Protein AF-A0A0R1MDQ4-F1 (afdb_monomer_lite)

Foldseek 3Di:
DLVVVVCCLQVVLLVVCVVVVPPPVVCNVLCNLQSNLVSQLVVQCVVVVNPPVSSLVSLVCVLVVQVVSLVVSVVVCVVVVHDCVVCVVVSVVSNVSSVVSSVVVNPDDDPPDPPPDD

Sequence (118 aa):
MLNGCTTLIWLIPAVGIIKTHKIDDRFFIRQWLFPLQYWLQVLFEKMSGNRRIVVRILQILSPLVTFYLLIPSALFLKLFNESFTKHYAALFFLMYYLLFAAVAYWFQPRSGKVYRTK

Radius of gyration: 16.03 Å; chains: 1; bounding box: 54×26×40 Å

Structure (mmCIF, N/CA/C/O backbone):
data_AF-A0A0R1MDQ4-F1
#
_entry.id   AF-A0A0R1MDQ4-F1
#
loop_
_atom_site.group_PDB
_atom_site.id
_atom_site.type_symbol
_atom_site.label_atom_id
_atom_site.label_alt_id
_atom_site.label_comp_id
_atom_site.label_asym_id
_atom_site.label_entity_id
_atom_site.label_seq_id
_atom_site.pdbx_PDB_ins_code
_atom_site.Cartn_x
_atom_site.Cartn_y
_atom_site.Cartn_z
_atom_site.occupancy
_atom_site.B_iso_or_equiv
_atom_site.auth_seq_id
_atom_site.auth_comp_id
_atom_site.auth_asym_id
_atom_site.auth_atom_id
_atom_site.pdbx_PDB_model_num
ATOM 1 N N . MET A 1 1 ? 9.335 -8.950 -15.803 1.00 53.88 1 MET A N 1
ATOM 2 C CA . MET A 1 1 ? 9.551 -9.164 -14.351 1.00 53.88 1 MET A CA 1
ATOM 3 C C . MET A 1 1 ? 8.847 -8.142 -13.453 1.00 53.88 1 MET A C 1
ATOM 5 O O . MET A 1 1 ? 8.470 -8.514 -12.350 1.00 53.88 1 MET A O 1
ATOM 9 N N . LEU A 1 2 ? 8.563 -6.910 -13.904 1.00 54.59 2 LEU A N 1
ATOM 10 C CA . LEU A 1 2 ? 7.833 -5.917 -13.094 1.00 54.59 2 LEU A CA 1
ATOM 11 C C . LEU A 1 2 ? 6.410 -6.351 -12.671 1.00 54.59 2 LEU A C 1
ATOM 13 O O . LEU A 1 2 ? 5.999 -6.047 -11.554 1.00 54.59 2 LEU A O 1
ATOM 17 N N . ASN A 1 3 ? 5.716 -7.148 -13.499 1.00 59.84 3 ASN A N 1
ATOM 18 C CA . ASN A 1 3 ? 4.443 -7.787 -13.128 1.00 59.84 3 ASN A CA 1
ATOM 19 C C . ASN A 1 3 ? 4.558 -8.631 -11.847 1.00 59.84 3 ASN A C 1
ATOM 21 O O . ASN A 1 3 ? 3.581 -8.754 -11.121 1.00 59.84 3 ASN A O 1
ATOM 25 N N . GLY A 1 4 ? 5.747 -9.183 -11.566 1.00 63.38 4 GLY A N 1
ATOM 26 C CA . GLY A 1 4 ? 6.067 -9.906 -10.336 1.00 63.38 4 GLY A CA 1
ATOM 27 C C . GLY A 1 4 ? 6.161 -8.989 -9.115 1.00 63.38 4 GLY A C 1
ATOM 28 O O . GLY A 1 4 ? 5.657 -9.322 -8.053 1.00 63.38 4 GLY A O 1
ATOM 29 N N . CYS A 1 5 ? 6.748 -7.795 -9.248 1.00 64.56 5 CYS A N 1
ATOM 30 C CA . CYS A 1 5 ? 6.771 -6.819 -8.153 1.00 64.56 5 CYS A CA 1
ATOM 31 C C . CYS A 1 5 ? 5.373 -6.272 -7.852 1.00 64.56 5 CYS A C 1
ATOM 33 O O . CYS A 1 5 ? 5.006 -6.159 -6.687 1.00 64.56 5 CYS A O 1
ATOM 35 N N . THR A 1 6 ? 4.576 -5.963 -8.879 1.00 66.62 6 THR A N 1
ATOM 36 C CA . THR A 1 6 ? 3.195 -5.498 -8.683 1.00 66.62 6 THR A CA 1
ATOM 37 C C . THR A 1 6 ? 2.320 -6.585 -8.070 1.00 66.62 6 THR A C 1
ATOM 39 O O . THR A 1 6 ? 1.531 -6.282 -7.177 1.00 66.62 6 THR A O 1
ATOM 42 N N . THR A 1 7 ? 2.486 -7.851 -8.481 1.00 68.94 7 THR A N 1
ATOM 43 C CA . THR A 1 7 ? 1.793 -8.957 -7.816 1.00 68.94 7 THR A CA 1
ATOM 44 C C . THR A 1 7 ? 2.284 -9.118 -6.392 1.00 68.94 7 THR A C 1
ATOM 46 O O . THR A 1 7 ? 1.439 -9.177 -5.522 1.00 68.94 7 THR A O 1
ATOM 49 N N . LEU A 1 8 ? 3.583 -9.081 -6.087 1.00 72.00 8 LEU A N 1
ATOM 50 C CA . LEU A 1 8 ? 4.073 -9.175 -4.701 1.00 72.00 8 LEU A CA 1
ATOM 51 C C . LEU A 1 8 ? 3.520 -8.064 -3.793 1.00 72.00 8 LEU A C 1
ATOM 53 O O . LEU A 1 8 ? 3.058 -8.352 -2.689 1.00 72.00 8 LEU A O 1
ATOM 57 N N . ILE A 1 9 ? 3.496 -6.817 -4.276 1.00 73.00 9 ILE A N 1
ATOM 58 C CA . ILE A 1 9 ? 2.922 -5.660 -3.564 1.00 73.00 9 ILE A CA 1
ATOM 59 C C . ILE A 1 9 ? 1.426 -5.855 -3.281 1.00 73.00 9 ILE A C 1
ATOM 61 O O . ILE A 1 9 ? 0.910 -5.292 -2.320 1.00 73.00 9 ILE A O 1
ATOM 65 N N . TRP A 1 10 ? 0.727 -6.656 -4.083 1.00 78.31 10 TRP A N 1
ATOM 66 C CA . TRP A 1 10 ? -0.702 -6.912 -3.937 1.00 78.31 10 TRP A CA 1
ATOM 67 C C . TRP A 1 10 ? -1.007 -8.200 -3.147 1.00 78.31 10 TRP A C 1
ATOM 69 O O . TRP A 1 10 ? -1.859 -8.204 -2.260 1.00 78.31 10 TRP A O 1
ATOM 79 N N . LEU A 1 11 ? -0.259 -9.275 -3.406 1.00 79.44 11 LEU A N 1
ATOM 80 C CA . LEU A 1 11 ? -0.439 -10.623 -2.860 1.00 79.44 11 LEU A CA 1
ATOM 81 C C . LEU A 1 11 ? 0.007 -10.705 -1.397 1.00 79.44 11 LEU A C 1
ATOM 83 O O . LEU A 1 11 ? -0.695 -11.307 -0.590 1.00 79.44 11 LEU A O 1
ATOM 87 N N . ILE A 1 12 ? 1.127 -10.068 -1.027 1.00 80.38 12 ILE A N 1
ATOM 88 C CA . ILE A 1 12 ? 1.619 -10.077 0.362 1.00 80.38 12 ILE A CA 1
ATOM 89 C C . ILE A 1 12 ? 0.580 -9.453 1.312 1.00 80.38 12 ILE A C 1
ATOM 91 O O . ILE A 1 12 ? 0.198 -10.117 2.282 1.00 80.38 12 ILE A O 1
ATOM 95 N N . PRO A 1 13 ? 0.049 -8.241 1.044 1.00 77.12 13 PRO A N 1
ATOM 96 C CA . PRO A 1 13 ? -1.024 -7.699 1.865 1.00 77.12 13 PRO A CA 1
ATOM 97 C C . PRO A 1 13 ? -2.300 -8.537 1.807 1.00 77.12 13 PRO A C 1
ATOM 99 O O . PRO A 1 13 ? -2.916 -8.747 2.847 1.00 77.12 13 PRO A O 1
ATOM 102 N N . ALA A 1 14 ? -2.684 -9.062 0.637 1.00 78.25 14 ALA A N 1
ATOM 103 C CA . ALA A 1 14 ? -3.884 -9.890 0.507 1.00 78.25 14 ALA A CA 1
ATOM 104 C C . ALA A 1 14 ? -3.825 -11.140 1.405 1.00 78.25 14 ALA A C 1
ATOM 106 O O . ALA A 1 14 ? -4.774 -11.423 2.137 1.00 78.25 14 ALA A O 1
ATOM 107 N N . VAL A 1 15 ? -2.685 -11.838 1.437 1.00 79.19 15 VAL A N 1
ATOM 108 C CA . VAL A 1 15 ? -2.459 -12.984 2.335 1.00 79.19 15 VAL A CA 1
ATOM 109 C C . VAL A 1 15 ? -2.485 -12.549 3.800 1.00 79.19 15 VAL A C 1
ATOM 111 O O . VAL A 1 15 ? -3.089 -13.225 4.633 1.00 79.19 15 VAL A O 1
ATOM 114 N N . GLY A 1 16 ? -1.877 -11.403 4.122 1.00 72.44 16 GLY A N 1
ATOM 115 C CA . GLY A 1 16 ? -1.914 -10.824 5.466 1.00 72.44 16 GLY A CA 1
ATOM 116 C C . GLY A 1 16 ? -3.339 -10.561 5.964 1.00 72.44 16 GLY A C 1
ATOM 117 O O . GLY A 1 16 ? -3.649 -10.834 7.127 1.00 72.44 16 GLY A O 1
ATOM 118 N N . ILE A 1 17 ? -4.223 -10.095 5.080 1.00 73.19 17 ILE A N 1
ATOM 119 C CA . ILE A 1 17 ? -5.634 -9.828 5.385 1.00 73.19 17 ILE A CA 1
ATOM 120 C C . ILE A 1 17 ? -6.416 -11.128 5.592 1.00 73.19 17 ILE A C 1
ATOM 122 O O . ILE A 1 17 ? -7.126 -11.262 6.587 1.00 73.19 17 ILE A O 1
ATOM 126 N N . ILE A 1 18 ? -6.237 -12.114 4.706 1.00 77.31 18 ILE A N 1
ATOM 127 C CA . ILE A 1 18 ? -6.883 -13.430 4.832 1.00 77.31 18 ILE A CA 1
ATOM 128 C C . ILE A 1 18 ? -6.475 -14.098 6.152 1.00 77.31 18 ILE A C 1
ATOM 130 O O . ILE A 1 18 ? -7.327 -14.550 6.913 1.00 77.31 18 ILE A O 1
ATOM 134 N N . LYS A 1 19 ? -5.178 -14.078 6.487 1.00 74.00 19 LYS A N 1
ATOM 135 C CA . LYS A 1 19 ? -4.653 -14.675 7.726 1.00 74.00 19 LYS A CA 1
ATOM 136 C C . LYS A 1 19 ? -5.169 -13.987 8.992 1.00 74.00 19 LYS A C 1
ATOM 138 O O . LYS A 1 19 ? -5.247 -14.617 10.042 1.00 74.00 19 LYS A O 1
ATOM 143 N N . THR A 1 20 ? -5.502 -12.700 8.918 1.00 65.62 20 THR A N 1
ATOM 144 C CA . THR A 1 20 ? -6.035 -11.952 10.064 1.00 65.62 20 THR A CA 1
ATOM 145 C C . THR A 1 20 ? -7.551 -12.079 10.225 1.00 65.62 20 THR A C 1
ATOM 147 O O . THR A 1 20 ? -8.071 -11.540 11.197 1.00 65.62 20 THR A O 1
ATOM 150 N N . HIS A 1 21 ? -8.249 -12.814 9.342 1.00 60.19 21 HIS A N 1
ATOM 151 C CA . HIS A 1 21 ? -9.688 -13.132 9.413 1.00 60.19 21 HIS A CA 1
ATOM 152 C C . HIS A 1 21 ? -10.612 -11.922 9.676 1.00 60.19 21 HIS A C 1
ATOM 154 O O . HIS A 1 21 ? -11.738 -12.069 10.144 1.00 60.19 21 HIS A O 1
ATOM 160 N N . LYS A 1 22 ? -10.152 -10.709 9.351 1.00 59.50 22 LYS A N 1
ATOM 161 C CA . LYS A 1 22 ? -10.897 -9.450 9.494 1.00 59.50 22 LYS A CA 1
ATOM 162 C C . LYS A 1 22 ? -11.418 -8.982 8.139 1.00 59.50 22 LYS A C 1
ATOM 164 O O . LYS A 1 22 ? -11.140 -7.864 7.725 1.00 59.50 22 LYS A O 1
ATOM 169 N N . ILE A 1 23 ? -12.122 -9.848 7.418 1.00 58.88 23 ILE A N 1
ATOM 170 C CA . ILE A 1 23 ? -12.801 -9.434 6.188 1.00 58.88 23 ILE A CA 1
ATOM 171 C C . ILE A 1 23 ? -14.100 -8.752 6.625 1.00 58.88 23 ILE A C 1
ATOM 173 O O . ILE A 1 23 ? -15.022 -9.408 7.094 1.00 58.88 23 ILE A O 1
ATOM 177 N N . ASP A 1 24 ? -14.132 -7.420 6.570 1.00 63.25 24 ASP A N 1
ATOM 178 C CA . ASP A 1 24 ? -15.361 -6.652 6.794 1.00 63.25 24 ASP A CA 1
ATOM 179 C C . ASP A 1 24 ? -16.063 -6.540 5.435 1.00 63.25 24 ASP A C 1
ATOM 181 O O . ASP A 1 24 ? -15.624 -5.782 4.563 1.00 63.25 24 ASP A O 1
ATOM 185 N N . ASP A 1 25 ? -17.137 -7.309 5.241 1.00 65.25 25 ASP A N 1
ATOM 186 C CA . ASP A 1 25 ? -17.859 -7.434 3.961 1.00 65.25 25 ASP A CA 1
ATOM 187 C C . ASP A 1 25 ? -18.299 -6.073 3.393 1.00 65.25 25 ASP A C 1
ATOM 189 O O . ASP A 1 25 ? -18.399 -5.873 2.182 1.00 65.25 25 ASP A O 1
ATOM 193 N N . ARG A 1 26 ? -18.470 -5.079 4.273 1.00 64.56 26 ARG A N 1
ATOM 194 C CA . ARG A 1 26 ? -18.803 -3.689 3.927 1.00 64.56 26 ARG A CA 1
ATOM 195 C C . ARG A 1 26 ? -17.739 -2.980 3.088 1.00 64.56 26 ARG A C 1
ATOM 197 O O . ARG A 1 26 ? -18.057 -2.007 2.408 1.00 64.56 26 ARG A O 1
ATOM 204 N N . PHE A 1 27 ? -16.487 -3.428 3.139 1.00 70.50 27 PHE A N 1
ATOM 205 C CA . PHE A 1 27 ? -15.355 -2.787 2.464 1.00 70.50 27 PHE A CA 1
ATOM 206 C C . PHE A 1 27 ? -14.655 -3.696 1.450 1.00 70.50 27 PHE A C 1
ATOM 208 O O . PHE A 1 27 ? -13.556 -3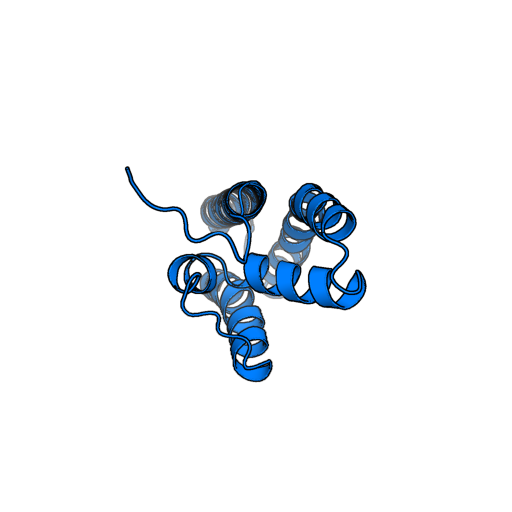.364 0.999 1.00 70.50 27 PHE A O 1
ATOM 215 N N . PHE A 1 28 ? -15.310 -4.782 1.029 1.00 72.19 28 PHE A N 1
ATOM 216 C CA . PHE A 1 28 ? -14.756 -5.794 0.126 1.00 72.19 28 PHE A CA 1
ATOM 217 C C . PHE A 1 28 ? -14.129 -5.196 -1.144 1.00 72.19 28 PHE A C 1
ATOM 219 O O . PHE A 1 28 ? -12.987 -5.504 -1.480 1.00 72.19 28 PHE A O 1
ATOM 226 N N . ILE A 1 29 ? -14.819 -4.259 -1.806 1.00 74.44 29 ILE A N 1
ATOM 227 C CA . ILE A 1 29 ? -14.309 -3.613 -3.027 1.00 74.44 29 ILE A CA 1
ATOM 228 C C . ILE A 1 29 ? -12.982 -2.898 -2.753 1.00 74.44 29 ILE A C 1
ATOM 230 O O . ILE A 1 29 ? -12.030 -3.069 -3.503 1.00 74.44 29 ILE A O 1
ATOM 234 N N . ARG A 1 30 ? -12.879 -2.129 -1.663 1.00 75.69 30 ARG A N 1
ATOM 235 C CA . ARG A 1 30 ? -11.649 -1.382 -1.346 1.00 75.69 30 ARG A CA 1
ATOM 236 C C . ARG A 1 30 ? -10.510 -2.311 -0.938 1.00 75.69 30 ARG A C 1
ATOM 238 O O . ARG A 1 30 ? -9.370 -2.057 -1.308 1.00 75.69 30 ARG A O 1
ATOM 245 N N . GLN A 1 31 ? -10.829 -3.389 -0.226 1.00 76.81 31 GLN A N 1
ATOM 246 C CA . GLN A 1 31 ? -9.863 -4.398 0.194 1.00 76.81 31 GLN A CA 1
ATOM 247 C C . GLN A 1 31 ? -9.181 -5.065 -1.005 1.00 76.81 31 GLN A C 1
ATOM 249 O O . GLN A 1 31 ? -7.964 -5.211 -1.000 1.00 76.81 31 GLN A O 1
ATOM 254 N N . TRP A 1 32 ? -9.941 -5.432 -2.038 1.00 79.31 32 TRP A N 1
ATOM 255 C CA . TRP A 1 32 ? -9.381 -6.053 -3.241 1.00 79.31 32 TRP A CA 1
ATOM 256 C C . TRP A 1 32 ? -8.770 -5.037 -4.207 1.00 79.31 32 TRP A C 1
ATOM 258 O O . TRP A 1 32 ? -7.764 -5.335 -4.849 1.00 79.31 32 TRP A O 1
ATOM 268 N N . LEU A 1 33 ? -9.323 -3.821 -4.284 1.00 82.00 33 LEU A N 1
ATOM 269 C CA . LEU A 1 33 ? -8.762 -2.775 -5.139 1.00 82.00 33 LEU A CA 1
ATOM 270 C C . LEU A 1 33 ? -7.431 -2.243 -4.595 1.00 82.00 33 LEU A C 1
ATOM 272 O O . LEU A 1 33 ? -6.569 -1.915 -5.393 1.00 82.00 33 LEU A O 1
ATOM 276 N N . PHE A 1 34 ? -7.261 -2.167 -3.268 1.00 86.06 34 PHE A N 1
ATOM 277 C CA . PHE A 1 34 ? -6.087 -1.588 -2.601 1.00 86.06 34 PHE A CA 1
ATOM 278 C C . PHE A 1 34 ? -5.676 -2.375 -1.339 1.00 86.06 34 PHE A C 1
ATOM 280 O O . PHE A 1 34 ? -5.709 -1.844 -0.220 1.00 86.06 34 PHE A O 1
ATOM 287 N N . PRO A 1 35 ? -5.234 -3.634 -1.478 1.00 82.88 35 PRO A N 1
ATOM 288 C CA . PRO A 1 35 ? -4.986 -4.507 -0.330 1.00 82.88 35 PRO A CA 1
ATOM 289 C C . PRO A 1 35 ? -3.862 -3.990 0.572 1.00 82.88 35 PRO A C 1
ATOM 291 O O . PRO A 1 35 ? -3.949 -4.105 1.791 1.00 82.88 35 PRO A O 1
ATOM 294 N N . LEU A 1 36 ? -2.840 -3.338 0.010 1.00 85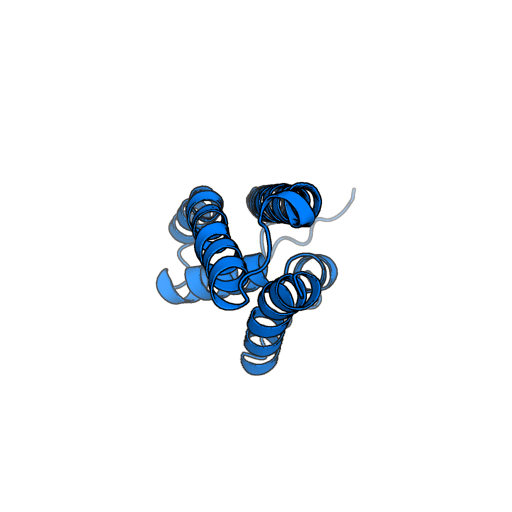.38 36 LEU A N 1
ATOM 295 C CA . LEU A 1 36 ? -1.759 -2.736 0.794 1.00 85.38 36 LEU A CA 1
ATOM 296 C C . LEU A 1 36 ? -2.266 -1.637 1.732 1.00 85.38 36 LEU A C 1
ATOM 298 O O . LEU A 1 36 ? -1.905 -1.598 2.907 1.00 85.38 36 LEU A O 1
ATOM 302 N N . GLN A 1 37 ? -3.139 -0.769 1.224 1.00 85.62 37 GLN A N 1
ATOM 303 C CA . GLN A 1 37 ? -3.666 0.352 1.990 1.00 85.62 37 GLN A CA 1
ATOM 304 C C . GLN A 1 37 ? -4.649 -0.117 3.070 1.00 85.62 37 GLN A C 1
ATOM 306 O O . GLN A 1 37 ? -4.640 0.405 4.186 1.00 85.62 37 GLN A O 1
ATOM 311 N N . TYR A 1 38 ? -5.446 -1.148 2.773 1.00 83.94 38 TYR A N 1
ATOM 312 C CA . TYR A 1 38 ? -6.272 -1.812 3.777 1.00 83.94 38 TYR A CA 1
ATOM 313 C C . TYR A 1 38 ? -5.422 -2.457 4.877 1.00 83.94 38 TYR A C 1
ATOM 315 O O . TYR A 1 38 ? -5.705 -2.301 6.063 1.00 83.94 38 TYR A O 1
ATOM 323 N N . TRP A 1 39 ? -4.346 -3.148 4.501 1.00 83.00 39 TRP A N 1
ATOM 324 C CA . TRP A 1 39 ? -3.471 -3.800 5.468 1.00 83.00 39 TRP A CA 1
ATOM 325 C C . TRP A 1 39 ? -2.768 -2.792 6.384 1.00 83.00 39 TRP A C 1
ATOM 327 O O . TRP A 1 39 ? -2.732 -2.996 7.599 1.00 83.00 39 TRP A O 1
ATOM 337 N N . LEU A 1 40 ? -2.306 -1.660 5.836 1.00 84.62 40 LEU A N 1
ATOM 338 C CA . LEU A 1 40 ? -1.789 -0.538 6.625 1.00 84.62 40 LEU A CA 1
ATOM 339 C C . LEU A 1 40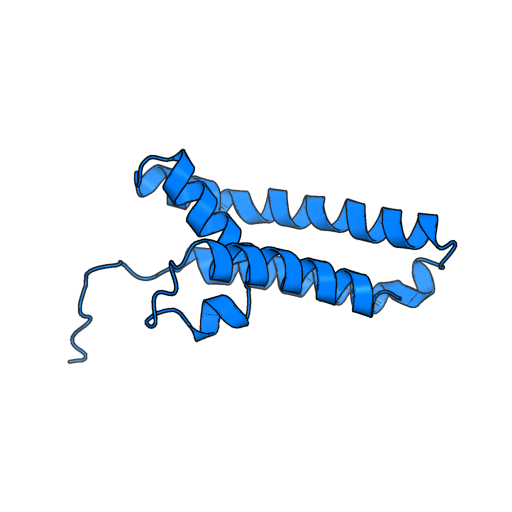 ? -2.834 0.000 7.603 1.00 84.62 40 LEU A C 1
ATOM 341 O O . LEU A 1 40 ? -2.511 0.229 8.764 1.00 84.62 40 LEU A O 1
ATOM 345 N N . GLN A 1 41 ? -4.090 0.143 7.177 1.00 83.25 41 GLN A N 1
ATOM 346 C CA . GLN A 1 41 ? -5.170 0.582 8.059 1.00 83.25 41 GLN A CA 1
ATOM 347 C C . GLN A 1 41 ? -5.360 -0.371 9.249 1.00 83.25 41 GLN A C 1
ATOM 349 O O . GLN A 1 41 ? -5.396 0.080 10.392 1.00 83.25 41 GLN A O 1
ATOM 354 N N . VAL A 1 42 ? -5.425 -1.684 9.004 1.00 80.62 42 VAL A N 1
ATOM 355 C CA . VAL A 1 42 ? -5.550 -2.694 10.072 1.00 80.62 42 VAL A CA 1
ATOM 356 C C . VAL A 1 42 ? -4.357 -2.626 11.032 1.00 80.62 42 VAL A C 1
ATOM 358 O O . VAL A 1 42 ? -4.516 -2.762 12.248 1.00 80.62 42 VAL A O 1
ATOM 361 N N . LEU A 1 43 ? -3.157 -2.382 10.502 1.00 82.44 43 LEU A N 1
ATOM 362 C CA . LEU A 1 43 ? -1.940 -2.227 11.292 1.00 82.44 43 LEU A CA 1
ATOM 363 C C . LEU A 1 43 ? -1.981 -0.943 12.140 1.00 82.44 43 LEU A C 1
ATOM 365 O O . LEU A 1 43 ? -1.660 -0.984 13.326 1.00 82.44 43 LEU A O 1
ATOM 369 N N . PHE A 1 44 ? -2.461 0.172 11.586 1.00 83.88 44 PHE A N 1
ATOM 370 C CA . PHE A 1 44 ? -2.649 1.438 12.302 1.00 83.88 44 PHE A CA 1
ATOM 371 C C . PHE A 1 44 ? -3.708 1.338 13.401 1.00 83.88 44 PHE A C 1
ATOM 373 O O . PHE A 1 44 ? -3.501 1.848 14.503 1.00 83.88 44 PHE A O 1
ATOM 380 N N . GLU A 1 45 ? -4.823 0.656 13.149 1.00 82.19 45 GLU A N 1
ATOM 381 C CA . GLU A 1 45 ? -5.850 0.380 14.159 1.00 82.19 45 GLU A CA 1
ATOM 382 C C . GLU A 1 45 ? -5.278 -0.446 15.317 1.00 82.19 45 GLU A C 1
ATOM 384 O O . GLU A 1 45 ? -5.486 -0.105 16.485 1.00 82.19 45 GLU A O 1
ATOM 389 N N . LYS A 1 46 ? -4.475 -1.471 14.999 1.00 81.69 46 LYS A N 1
ATOM 390 C CA . LYS A 1 46 ? -3.805 -2.312 15.997 1.00 81.69 46 LYS A CA 1
ATOM 391 C C . LYS A 1 46 ? -2.775 -1.531 16.820 1.00 81.69 46 LYS A C 1
ATOM 393 O O . LYS A 1 46 ? -2.756 -1.678 18.036 1.00 81.69 46 LYS A O 1
ATOM 398 N N . MET A 1 47 ? -1.951 -0.691 16.187 1.00 81.00 47 MET A N 1
ATOM 399 C CA . ME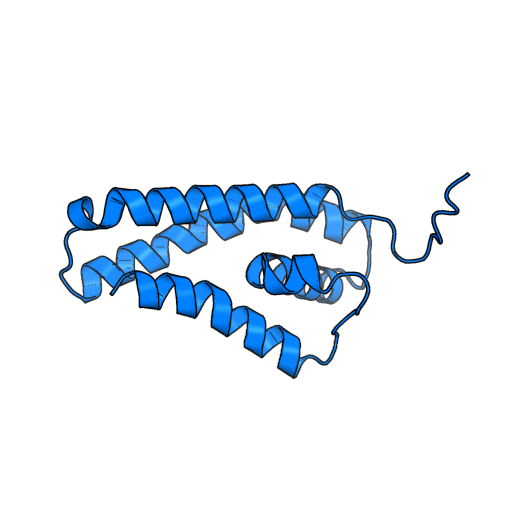T A 1 47 ? -0.939 0.119 16.885 1.00 81.00 47 MET A CA 1
ATOM 400 C C . MET A 1 47 ? -1.550 1.237 17.732 1.00 81.00 47 MET A C 1
ATOM 402 O O . MET A 1 47 ? -1.059 1.538 18.813 1.00 81.00 47 MET A O 1
ATOM 406 N N . SER A 1 48 ? -2.624 1.862 17.253 1.00 80.50 48 SER A N 1
ATOM 407 C CA . SER A 1 48 ? -3.255 2.999 17.934 1.00 80.50 48 SER A CA 1
ATOM 408 C C . SER A 1 48 ? -4.235 2.604 19.043 1.00 80.50 48 SER A C 1
ATOM 410 O O . SER A 1 48 ? -4.803 3.490 19.686 1.00 80.50 48 SER A O 1
ATOM 412 N N . GLY A 1 49 ? -4.488 1.307 19.247 1.00 78.06 49 GLY A N 1
ATOM 413 C CA . GLY A 1 49 ? -5.505 0.830 20.186 1.00 78.06 49 GLY A CA 1
ATOM 414 C C . GLY A 1 49 ? -6.907 1.338 19.834 1.00 78.06 49 GLY A C 1
ATOM 415 O O . GLY A 1 49 ? -7.644 1.767 20.718 1.00 78.06 49 GLY A O 1
ATOM 416 N N . ASN A 1 50 ? -7.254 1.366 18.540 1.00 71.44 50 ASN A N 1
ATOM 417 C CA . ASN A 1 50 ? -8.510 1.910 18.001 1.00 71.44 50 ASN A CA 1
ATOM 418 C C . ASN A 1 50 ? -8.752 3.413 18.257 1.00 71.44 50 ASN A C 1
ATOM 420 O O . ASN A 1 50 ? -9.872 3.909 18.086 1.00 71.44 50 ASN A O 1
ATOM 424 N N . ARG A 1 51 ? -7.718 4.189 18.614 1.00 78.19 51 ARG A N 1
ATOM 425 C CA . ARG A 1 51 ? -7.840 5.650 18.722 1.00 78.19 51 ARG A CA 1
ATOM 426 C C . ARG A 1 51 ? -7.981 6.275 17.340 1.00 78.19 51 ARG A C 1
ATOM 428 O O . ARG A 1 51 ? -7.012 6.515 16.626 1.00 78.19 51 ARG A O 1
ATOM 435 N N . ARG A 1 52 ? -9.218 6.615 16.991 1.00 75.75 52 ARG A N 1
ATOM 436 C CA . ARG A 1 52 ? -9.613 7.122 15.670 1.00 75.75 52 ARG A CA 1
ATOM 437 C C . ARG A 1 52 ? -8.774 8.288 15.136 1.00 75.75 52 ARG A C 1
ATOM 439 O O . ARG A 1 52 ? -8.476 8.316 13.946 1.00 75.75 52 ARG A O 1
ATOM 446 N N . ILE A 1 53 ? -8.431 9.256 15.986 1.00 82.31 53 ILE A N 1
ATOM 447 C CA . ILE A 1 53 ? -7.637 10.430 15.581 1.00 82.31 53 ILE A CA 1
ATOM 448 C C . ILE A 1 53 ? -6.238 9.990 15.140 1.00 82.31 53 ILE A C 1
ATOM 450 O O . ILE A 1 53 ? -5.756 10.418 14.097 1.00 82.31 53 ILE A O 1
ATOM 454 N N . VAL A 1 54 ? -5.633 9.068 15.888 1.00 82.75 54 VAL A N 1
ATOM 455 C CA . VAL A 1 54 ? -4.305 8.527 15.588 1.00 82.75 54 VAL A CA 1
ATOM 456 C C . VAL A 1 54 ? -4.337 7.733 14.283 1.00 82.75 54 VAL A C 1
ATOM 458 O O . VAL A 1 54 ? -3.496 7.968 13.423 1.00 82.75 54 VAL A O 1
ATOM 461 N N . VAL A 1 55 ? -5.350 6.879 14.075 1.00 82.75 55 VAL A N 1
ATOM 462 C CA . VAL A 1 55 ? -5.526 6.151 12.801 1.00 82.75 55 VAL A CA 1
ATOM 463 C C . VAL A 1 55 ? -5.629 7.120 11.624 1.00 82.75 55 VAL A C 1
ATOM 465 O O . VAL A 1 55 ? -4.976 6.914 10.610 1.00 82.75 55 VAL A O 1
ATOM 468 N N . ARG A 1 56 ? -6.393 8.213 11.758 1.00 83.00 56 ARG A N 1
ATOM 469 C CA . ARG A 1 56 ? -6.539 9.226 10.698 1.00 83.00 56 ARG A CA 1
ATOM 470 C C . ARG A 1 56 ? -5.228 9.921 10.367 1.00 83.00 56 ARG A C 1
ATOM 472 O O . ARG A 1 56 ? -4.918 10.062 9.191 1.00 83.00 56 ARG A O 1
ATOM 479 N N . ILE A 1 57 ? -4.471 10.331 11.382 1.00 85.69 57 ILE A N 1
ATOM 480 C CA . ILE A 1 57 ? -3.159 10.958 11.189 1.00 85.69 57 ILE A CA 1
ATOM 481 C C . ILE A 1 57 ? -2.220 9.979 10.477 1.00 85.69 57 ILE A C 1
ATOM 483 O O . ILE A 1 57 ? -1.598 10.342 9.483 1.00 85.69 57 ILE A O 1
ATOM 487 N N . LEU A 1 58 ? -2.185 8.717 10.912 1.00 85.75 58 LEU A N 1
ATOM 488 C CA . LEU A 1 58 ? -1.386 7.675 10.265 1.00 85.75 58 LEU A CA 1
ATOM 489 C C . LEU A 1 58 ? -1.826 7.417 8.814 1.00 85.75 58 LEU A C 1
ATOM 491 O O . LEU A 1 58 ? -0.979 7.254 7.942 1.00 85.75 58 LEU A O 1
ATOM 495 N N . GLN A 1 59 ? -3.129 7.456 8.523 1.00 85.00 59 GLN A N 1
ATOM 496 C CA . GLN A 1 59 ? -3.655 7.341 7.158 1.00 85.00 59 GLN A CA 1
ATOM 497 C C . GLN A 1 59 ? -3.245 8.526 6.273 1.00 85.00 59 GLN A C 1
ATOM 499 O O . GLN A 1 59 ? -2.956 8.346 5.095 1.00 85.00 59 GLN A O 1
ATOM 504 N N . ILE A 1 60 ? -3.221 9.741 6.826 1.00 86.38 60 ILE A N 1
ATOM 505 C CA . ILE A 1 60 ? -2.773 10.947 6.115 1.00 86.38 60 ILE A CA 1
ATOM 506 C C . ILE A 1 60 ? -1.272 10.880 5.828 1.00 86.38 60 ILE A C 1
ATOM 508 O O . ILE A 1 60 ? -0.836 11.336 4.776 1.00 86.38 60 ILE A O 1
ATOM 512 N N . LEU A 1 61 ? -0.499 10.259 6.721 1.00 85.69 61 LEU A N 1
ATOM 513 C CA . LEU A 1 61 ? 0.937 10.028 6.557 1.00 85.69 61 LEU A CA 1
ATOM 514 C C . LEU A 1 61 ? 1.268 8.788 5.709 1.00 85.69 61 LEU A C 1
ATOM 516 O O . LEU A 1 61 ? 2.407 8.639 5.267 1.00 85.69 61 LEU A O 1
ATOM 520 N N . SER A 1 62 ? 0.295 7.917 5.421 1.00 84.06 62 SER A N 1
ATOM 521 C CA . SER A 1 62 ? 0.515 6.700 4.631 1.00 84.06 62 SER A CA 1
ATOM 522 C C . SER A 1 62 ? 1.093 6.931 3.226 1.00 84.06 62 SER A C 1
ATOM 524 O O . SER A 1 62 ? 1.872 6.073 2.811 1.00 84.06 62 SER A O 1
ATOM 526 N N . PRO A 1 63 ? 0.799 8.036 2.496 1.00 83.19 63 PRO A N 1
ATOM 527 C CA . PRO A 1 63 ? 1.436 8.324 1.215 1.00 83.19 63 PRO A CA 1
ATOM 528 C C . PRO A 1 63 ? 2.962 8.320 1.299 1.00 83.19 63 PRO A C 1
ATOM 530 O O . PRO A 1 63 ? 3.617 7.845 0.376 1.00 83.19 63 PRO A O 1
ATOM 533 N N . LEU A 1 64 ? 3.530 8.789 2.420 1.00 83.00 64 LEU A N 1
ATOM 534 C CA . LEU A 1 64 ? 4.976 8.782 2.639 1.00 83.00 64 LEU A CA 1
ATOM 535 C C . LEU A 1 64 ? 5.498 7.343 2.662 1.00 83.00 64 LEU A C 1
ATOM 537 O O . LEU A 1 64 ? 6.429 7.012 1.936 1.00 83.00 64 LEU A O 1
ATOM 541 N N . VAL A 1 65 ? 4.843 6.463 3.424 1.00 78.62 65 VAL A N 1
ATOM 542 C CA . VAL A 1 65 ? 5.198 5.036 3.511 1.00 78.62 65 VAL A CA 1
ATOM 543 C C . VAL A 1 65 ? 5.060 4.350 2.149 1.00 78.62 65 VAL A C 1
ATOM 545 O O . VAL A 1 65 ? 5.943 3.597 1.739 1.00 78.62 65 VAL A O 1
ATOM 548 N N . THR A 1 66 ? 3.987 4.639 1.408 1.00 77.44 66 THR A N 1
ATOM 549 C CA . THR A 1 66 ? 3.782 4.079 0.065 1.00 77.44 66 THR A CA 1
ATOM 550 C C . THR A 1 66 ? 4.774 4.608 -0.966 1.00 77.44 66 THR A C 1
ATOM 552 O O . THR A 1 66 ? 5.132 3.880 -1.884 1.00 77.44 66 THR A O 1
ATOM 555 N N . PHE A 1 67 ? 5.268 5.837 -0.805 1.00 78.44 67 PHE A N 1
ATOM 556 C CA . PHE A 1 67 ? 6.308 6.391 -1.669 1.00 78.44 67 PHE A CA 1
ATOM 557 C C . PHE A 1 67 ? 7.646 5.672 -1.454 1.00 78.44 67 PHE A C 1
ATOM 559 O O . PHE A 1 67 ? 8.315 5.302 -2.416 1.00 78.44 67 PHE A O 1
ATOM 566 N N . TYR A 1 68 ? 7.995 5.366 -0.199 1.00 81.50 68 TYR A N 1
ATOM 567 C CA . TYR A 1 68 ? 9.192 4.579 0.112 1.00 81.50 68 TYR A CA 1
ATOM 568 C C . TYR A 1 68 ? 9.131 3.141 -0.428 1.00 81.50 68 TYR A C 1
ATOM 570 O O . TYR A 1 68 ? 10.174 2.573 -0.743 1.00 81.50 68 TYR A O 1
ATOM 578 N N . LEU A 1 69 ? 7.939 2.564 -0.621 1.00 77.19 69 LEU A N 1
ATOM 579 C CA . LEU A 1 69 ? 7.767 1.246 -1.253 1.00 77.19 69 LEU A CA 1
ATOM 580 C C . LEU A 1 69 ? 8.156 1.212 -2.743 1.00 77.19 69 LEU A C 1
ATOM 582 O O . LEU A 1 69 ? 8.371 0.127 -3.287 1.00 77.19 69 LEU A O 1
ATOM 586 N N . LEU A 1 70 ? 8.326 2.370 -3.390 1.00 77.12 70 LEU A N 1
ATOM 587 C CA . LEU A 1 70 ? 8.868 2.460 -4.748 1.00 77.12 70 LEU A CA 1
ATOM 588 C C . LEU A 1 70 ? 10.389 2.195 -4.800 1.00 77.12 70 LEU A C 1
ATOM 590 O O . LEU A 1 70 ? 10.933 1.842 -5.843 1.00 77.12 70 LEU A O 1
ATOM 594 N N . ILE A 1 71 ? 11.098 2.346 -3.676 1.00 80.62 71 ILE A N 1
ATOM 595 C CA . ILE A 1 71 ? 12.546 2.104 -3.605 1.00 80.62 71 ILE A CA 1
ATOM 596 C C . ILE A 1 71 ? 12.860 0.600 -3.718 1.00 80.62 71 ILE A C 1
ATOM 598 O O . ILE A 1 71 ? 13.688 0.236 -4.554 1.00 80.62 71 ILE A O 1
ATOM 602 N N . PRO A 1 72 ? 12.193 -0.307 -2.970 1.00 77.06 72 PRO A N 1
ATOM 603 C CA . PRO A 1 72 ? 12.333 -1.746 -3.167 1.00 77.06 72 PRO A CA 1
ATOM 604 C C . PRO A 1 72 ? 12.072 -2.206 -4.603 1.00 77.06 72 PRO A C 1
ATOM 606 O O . PRO A 1 72 ? 12.808 -3.056 -5.097 1.00 77.06 72 PRO A O 1
ATOM 609 N N . SER A 1 73 ? 11.071 -1.651 -5.300 1.00 75.62 73 SER A N 1
ATOM 610 C CA . SER A 1 73 ? 10.799 -2.042 -6.691 1.00 75.62 73 SER A CA 1
ATOM 611 C C . SER A 1 73 ? 11.931 -1.620 -7.634 1.00 75.62 73 SER A C 1
ATOM 613 O O . SER A 1 73 ? 12.321 -2.400 -8.502 1.00 75.62 73 SER A O 1
ATOM 615 N N . ALA A 1 74 ? 12.531 -0.446 -7.416 1.00 77.50 74 ALA A N 1
ATOM 616 C CA . ALA A 1 74 ? 13.728 -0.012 -8.135 1.00 77.50 74 ALA A CA 1
ATOM 617 C C . ALA A 1 74 ? 14.957 -0.894 -7.830 1.00 77.50 74 ALA A C 1
ATOM 619 O O . ALA A 1 74 ? 15.698 -1.262 -8.744 1.00 77.50 74 ALA A O 1
ATOM 620 N N . LEU A 1 75 ? 15.159 -1.280 -6.563 1.00 81.69 75 LEU A N 1
ATOM 621 C CA . LEU A 1 75 ? 16.239 -2.188 -6.157 1.00 81.69 75 LEU A CA 1
ATOM 622 C C . LEU A 1 75 ? 16.087 -3.578 -6.785 1.00 81.69 75 LEU A C 1
ATOM 624 O O . LEU A 1 75 ? 17.078 -4.148 -7.234 1.00 81.69 75 LEU A O 1
ATOM 628 N N . PHE A 1 76 ? 14.862 -4.098 -6.876 1.00 79.31 76 PHE A N 1
ATOM 629 C CA . PHE A 1 76 ? 14.582 -5.371 -7.539 1.00 79.31 76 PHE A CA 1
ATOM 630 C C . PHE A 1 76 ? 14.946 -5.346 -9.026 1.00 79.31 76 PHE A C 1
ATOM 632 O O . PHE A 1 76 ? 15.559 -6.291 -9.515 1.00 79.31 76 PHE A O 1
ATOM 639 N N . LEU A 1 77 ? 14.634 -4.261 -9.740 1.00 78.38 77 LEU A N 1
ATOM 640 C CA . LEU A 1 77 ? 15.048 -4.113 -11.140 1.00 78.38 77 LEU A CA 1
ATOM 641 C C . LEU A 1 77 ? 16.571 -4.128 -11.283 1.00 78.38 77 LEU A C 1
ATOM 643 O O . LEU A 1 77 ? 17.099 -4.814 -12.155 1.00 78.38 77 LEU A O 1
ATOM 647 N N . LYS A 1 78 ? 17.278 -3.438 -10.380 1.00 80.50 78 LYS A N 1
ATOM 648 C CA . LYS A 1 78 ? 18.744 -3.439 -10.354 1.00 80.50 78 LYS A CA 1
ATOM 649 C C . LYS A 1 78 ? 19.315 -4.831 -10.065 1.00 80.50 78 LYS A C 1
ATOM 651 O O . LYS A 1 78 ? 20.289 -5.220 -10.699 1.00 80.50 78 LYS A O 1
ATOM 656 N N . LEU A 1 79 ? 18.706 -5.584 -9.145 1.00 82.00 79 LEU A N 1
ATOM 657 C CA . LEU A 1 79 ? 19.121 -6.948 -8.793 1.00 82.00 79 LEU A CA 1
ATOM 658 C C . LEU A 1 79 ? 19.041 -7.902 -9.995 1.00 82.00 79 LEU A C 1
ATOM 660 O O . LEU A 1 79 ? 19.926 -8.729 -10.185 1.00 82.00 79 LEU A O 1
ATOM 664 N N . PHE A 1 80 ? 18.007 -7.761 -10.825 1.00 81.81 80 PHE A N 1
ATOM 665 C CA . PHE A 1 80 ? 17.826 -8.560 -12.039 1.00 81.81 80 PHE A CA 1
ATOM 666 C C . PHE A 1 80 ? 18.504 -7.963 -13.281 1.00 81.81 80 PHE A C 1
ATOM 668 O O . PHE A 1 80 ? 18.287 -8.451 -14.386 1.00 81.81 80 PHE A O 1
ATOM 675 N N . ASN A 1 81 ? 19.339 -6.931 -13.106 1.00 79.94 81 ASN A N 1
ATOM 676 C CA . ASN A 1 81 ? 20.038 -6.222 -14.180 1.00 79.94 81 ASN A CA 1
ATOM 677 C C . ASN A 1 81 ? 19.098 -5.699 -15.289 1.00 79.94 81 ASN A C 1
ATOM 679 O O . ASN A 1 81 ? 19.476 -5.588 -16.455 1.00 79.94 81 ASN A O 1
ATOM 683 N N . GLU A 1 82 ? 17.854 -5.388 -14.922 1.00 78.62 82 GLU A N 1
ATOM 684 C CA . GLU A 1 82 ? 16.844 -4.864 -15.833 1.00 78.62 82 GLU A CA 1
ATOM 685 C C . GLU A 1 82 ? 16.943 -3.344 -15.934 1.00 78.62 82 GLU A C 1
ATOM 687 O O . GLU A 1 82 ? 17.169 -2.628 -14.953 1.00 78.62 82 GLU A O 1
ATOM 692 N N . SER A 1 83 ? 16.741 -2.826 -17.145 1.00 76.44 83 SER A N 1
ATOM 693 C CA . SER A 1 83 ? 16.869 -1.393 -17.390 1.00 76.44 83 SER A CA 1
ATOM 694 C C . SER A 1 83 ? 15.655 -0.632 -16.863 1.00 76.44 83 SER A C 1
ATOM 696 O O . SER A 1 83 ? 14.513 -0.895 -17.247 1.00 76.44 83 SER A O 1
ATOM 698 N N . PHE A 1 84 ? 15.908 0.377 -16.030 1.00 71.06 84 PHE A N 1
ATOM 699 C CA . PHE A 1 84 ? 14.865 1.227 -15.457 1.00 71.06 84 PHE A CA 1
ATOM 700 C C . PHE A 1 84 ? 14.030 1.938 -16.533 1.00 71.06 84 PHE A C 1
ATOM 702 O O . PHE A 1 84 ? 12.817 2.081 -16.391 1.00 71.06 84 PHE A O 1
ATOM 709 N N . THR A 1 85 ? 14.655 2.328 -17.648 1.00 76.06 85 THR A N 1
ATOM 710 C CA . THR A 1 85 ? 13.987 3.035 -18.753 1.00 76.06 85 THR A CA 1
ATOM 711 C C . THR A 1 85 ? 12.936 2.169 -19.443 1.00 76.06 85 THR A C 1
ATOM 713 O O . THR A 1 85 ? 11.882 2.676 -19.818 1.00 76.06 85 THR A O 1
ATOM 716 N N . LYS A 1 86 ? 13.157 0.850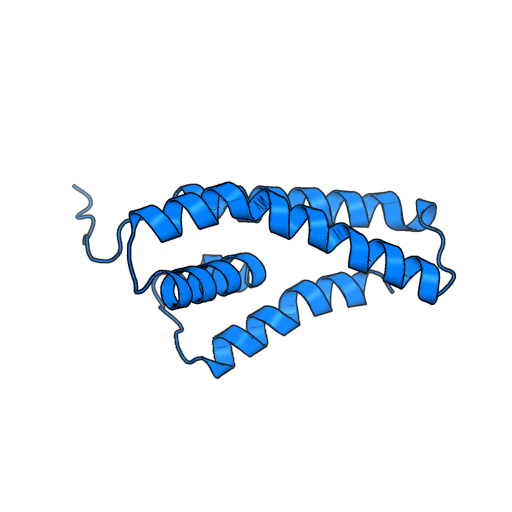 -19.523 1.00 78.75 86 LYS A N 1
ATOM 717 C CA . LYS A 1 86 ? 12.188 -0.108 -20.084 1.00 78.75 86 LYS A CA 1
ATOM 718 C C . LYS A 1 86 ? 10.949 -0.292 -19.204 1.00 78.75 86 LYS A C 1
ATOM 720 O O . LYS A 1 86 ? 9.909 -0.727 -19.690 1.00 78.75 86 LYS A O 1
ATOM 725 N N . HIS A 1 87 ? 11.042 0.040 -17.918 1.00 78.06 87 HIS A N 1
ATOM 726 C CA . HIS A 1 87 ? 9.966 -0.137 -16.941 1.00 78.06 87 HIS A CA 1
ATOM 727 C C . HIS A 1 87 ? 9.409 1.177 -16.392 1.00 78.06 87 HIS A C 1
ATOM 729 O O . HIS A 1 87 ? 8.529 1.151 -15.531 1.00 78.06 87 HIS A O 1
ATOM 735 N N . TYR A 1 88 ? 9.866 2.314 -16.924 1.00 80.44 88 TYR A N 1
ATOM 736 C CA . TYR A 1 88 ? 9.498 3.643 -16.450 1.00 80.44 88 TYR A CA 1
ATOM 737 C C . TYR A 1 88 ? 7.981 3.846 -16.415 1.00 80.44 88 TYR A C 1
ATOM 739 O O . TYR A 1 88 ? 7.439 4.224 -15.382 1.00 80.44 88 TYR A O 1
ATOM 747 N N . ALA A 1 89 ? 7.278 3.499 -17.498 1.00 80.75 89 ALA A N 1
ATOM 748 C CA . ALA A 1 89 ? 5.826 3.659 -17.589 1.00 80.75 89 ALA A CA 1
ATOM 749 C C . ALA A 1 89 ? 5.073 2.881 -16.498 1.00 80.75 89 ALA A C 1
ATOM 751 O O . ALA A 1 89 ? 4.129 3.387 -15.897 1.00 80.75 89 ALA A O 1
ATOM 752 N N . ALA A 1 90 ? 5.510 1.658 -16.205 1.00 80.19 90 ALA A N 1
ATOM 753 C CA . ALA A 1 90 ? 4.832 0.801 -15.245 1.00 80.19 90 ALA A CA 1
ATOM 754 C C . ALA A 1 90 ? 5.209 1.133 -13.787 1.00 80.19 90 ALA A C 1
ATOM 756 O O . ALA A 1 90 ? 4.366 1.020 -12.899 1.00 80.19 90 ALA A O 1
ATOM 757 N N . LEU A 1 91 ? 6.422 1.636 -13.535 1.00 79.75 91 LEU A N 1
ATOM 758 C CA . LEU A 1 91 ? 6.786 2.246 -12.250 1.00 79.75 91 LEU A CA 1
ATOM 759 C C . LEU A 1 91 ? 6.003 3.536 -11.991 1.00 79.75 91 LEU A C 1
ATOM 761 O O . LEU A 1 91 ? 5.543 3.763 -10.873 1.00 79.75 91 LEU A O 1
ATOM 765 N N . PHE A 1 92 ? 5.807 4.351 -13.029 1.00 83.50 92 PHE A N 1
ATOM 766 C CA . PHE A 1 92 ? 4.982 5.551 -12.963 1.00 83.50 92 PHE A CA 1
ATOM 767 C C . PHE A 1 92 ? 3.534 5.165 -12.648 1.00 83.50 92 PHE A C 1
ATOM 769 O O . PHE A 1 92 ? 2.971 5.650 -11.673 1.00 83.50 92 PHE A O 1
ATOM 776 N N . PHE A 1 93 ? 2.962 4.199 -13.372 1.00 84.75 93 PHE A N 1
ATOM 777 C CA . PHE A 1 93 ? 1.620 3.683 -13.089 1.00 84.75 93 PHE A CA 1
ATOM 778 C C . PHE A 1 93 ? 1.479 3.162 -11.650 1.00 84.75 93 PHE A C 1
ATOM 780 O O . PHE A 1 93 ? 0.512 3.500 -10.970 1.00 84.75 93 PHE A O 1
ATOM 787 N N . LEU A 1 94 ? 2.464 2.406 -11.152 1.00 83.31 94 LEU A N 1
ATOM 788 C CA . LEU A 1 94 ? 2.498 1.933 -9.765 1.00 83.31 94 LEU A CA 1
ATOM 789 C C . LEU A 1 94 ? 2.493 3.098 -8.763 1.00 83.31 94 LEU A C 1
ATOM 791 O O . LEU A 1 94 ? 1.761 3.049 -7.778 1.00 83.31 94 LEU A O 1
ATOM 795 N N . MET A 1 95 ? 3.266 4.153 -9.023 1.00 84.31 95 MET A N 1
ATOM 796 C CA . MET A 1 95 ? 3.291 5.355 -8.188 1.00 84.31 95 MET A CA 1
ATOM 797 C C . MET A 1 95 ? 1.913 6.033 -8.130 1.00 84.31 95 MET A C 1
ATOM 799 O O . MET A 1 95 ? 1.420 6.306 -7.035 1.00 84.31 95 MET A O 1
ATOM 803 N N . TYR A 1 96 ? 1.259 6.262 -9.276 1.00 86.31 96 TYR A N 1
ATOM 804 C CA . TYR A 1 96 ? -0.087 6.859 -9.305 1.00 86.31 96 TYR A CA 1
ATOM 805 C C . TYR A 1 96 ? -1.124 5.971 -8.631 1.00 86.31 96 TYR A C 1
ATOM 807 O O . TYR A 1 96 ? -1.962 6.473 -7.886 1.00 86.31 96 TYR A O 1
ATOM 815 N N . TYR A 1 97 ? -1.050 4.660 -8.850 1.00 86.62 97 TYR A N 1
ATOM 816 C CA . TYR A 1 97 ? -1.924 3.697 -8.194 1.00 86.62 97 TYR A CA 1
ATOM 817 C C . TYR A 1 97 ? -1.780 3.756 -6.666 1.00 86.62 97 TYR A C 1
ATOM 819 O O . TYR A 1 97 ? -2.786 3.832 -5.963 1.00 86.62 97 TYR A O 1
ATOM 827 N N . LEU A 1 98 ? -0.551 3.790 -6.139 1.00 84.25 98 LEU A N 1
ATOM 828 C CA . LEU A 1 98 ? -0.293 3.882 -4.699 1.00 84.25 98 LEU A CA 1
ATOM 829 C C . LEU A 1 98 ? -0.758 5.221 -4.104 1.00 84.25 98 LEU A C 1
ATOM 831 O O . LEU A 1 98 ? -1.354 5.241 -3.026 1.00 84.25 98 LEU A O 1
ATOM 835 N N . LEU A 1 99 ? -0.547 6.332 -4.815 1.00 86.38 99 LEU A N 1
ATOM 836 C CA . LEU A 1 99 ? -1.040 7.649 -4.401 1.00 86.38 99 LEU A CA 1
ATOM 837 C C . LEU A 1 99 ? -2.570 7.694 -4.377 1.00 86.38 99 LEU A C 1
ATOM 839 O O . LEU A 1 99 ? -3.167 8.130 -3.392 1.00 86.38 99 LEU A O 1
ATOM 843 N N . PHE A 1 100 ? -3.211 7.198 -5.435 1.00 86.81 100 PHE A N 1
ATOM 844 C CA . PHE A 1 100 ? -4.664 7.132 -5.527 1.00 86.81 100 PHE A CA 1
ATOM 845 C C . PHE A 1 100 ? -5.254 6.239 -4.429 1.00 86.81 100 PHE A C 1
ATOM 847 O O . PHE A 1 100 ? -6.230 6.623 -3.783 1.00 86.81 100 PHE A O 1
ATOM 854 N N . ALA A 1 101 ? -4.615 5.099 -4.144 1.00 84.94 101 ALA A N 1
ATOM 855 C CA . ALA A 1 101 ? -4.977 4.221 -3.036 1.00 84.94 101 ALA A CA 1
ATOM 856 C C . ALA A 1 101 ? -4.943 4.961 -1.692 1.00 84.94 101 ALA A C 1
ATOM 858 O O . ALA A 1 101 ? -5.897 4.885 -0.916 1.00 84.94 101 ALA A O 1
ATOM 859 N N . ALA A 1 102 ? -3.877 5.716 -1.417 1.00 84.44 102 ALA A N 1
ATOM 860 C CA . ALA A 1 102 ? -3.744 6.454 -0.167 1.00 84.44 102 ALA A CA 1
ATOM 861 C C . ALA A 1 102 ? -4.846 7.517 -0.003 1.00 84.44 102 ALA A C 1
ATOM 863 O O . ALA A 1 102 ? -5.515 7.556 1.034 1.00 84.44 102 ALA A O 1
ATOM 864 N N . VAL A 1 103 ? -5.112 8.300 -1.055 1.00 84.69 103 VAL A N 1
ATOM 865 C CA . VAL A 1 103 ? -6.180 9.315 -1.069 1.00 84.69 103 VAL A CA 1
ATOM 866 C C . VAL A 1 103 ? -7.565 8.683 -0.903 1.00 84.69 103 VAL A C 1
ATOM 868 O O . VAL A 1 103 ? -8.387 9.183 -0.132 1.00 84.69 103 VAL A O 1
ATOM 871 N N . ALA A 1 104 ? -7.835 7.545 -1.549 1.00 83.50 104 ALA A N 1
ATOM 872 C CA . ALA A 1 104 ? -9.117 6.847 -1.431 1.00 83.50 104 ALA A CA 1
ATOM 873 C C . ALA A 1 104 ? -9.441 6.437 0.022 1.00 83.50 104 ALA A C 1
ATOM 875 O O . ALA A 1 104 ? -10.613 6.371 0.417 1.00 83.50 104 ALA A O 1
ATOM 876 N N . TYR A 1 105 ? -8.412 6.199 0.839 1.00 80.81 105 TYR A N 1
ATOM 877 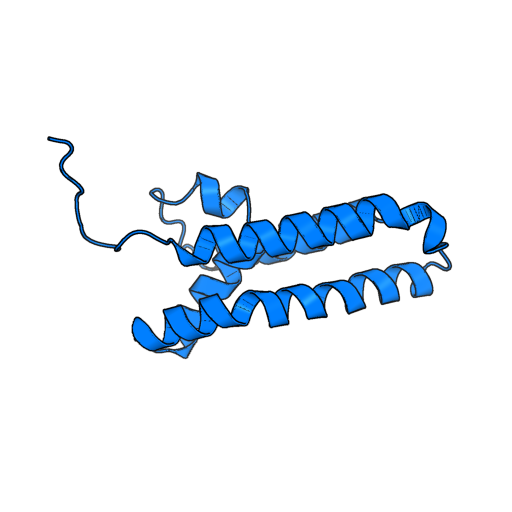C CA . TYR A 1 105 ? -8.552 5.838 2.250 1.00 80.81 105 TYR A CA 1
ATOM 878 C C . TYR A 1 105 ? -8.616 7.035 3.202 1.00 80.81 105 TYR A C 1
ATOM 880 O O . TYR A 1 105 ? -9.073 6.879 4.336 1.00 80.81 105 TYR A O 1
ATOM 888 N N . TRP A 1 106 ? -8.272 8.247 2.760 1.00 81.81 106 TRP A N 1
ATOM 889 C CA . TRP A 1 106 ? -8.478 9.456 3.566 1.00 81.81 106 TRP A CA 1
ATOM 890 C C . TRP A 1 106 ? -9.953 9.702 3.881 1.00 81.81 106 TRP A C 1
ATOM 892 O O . TRP A 1 106 ? -10.291 10.171 4.969 1.00 81.81 106 TRP A O 1
ATOM 902 N N . PHE A 1 107 ? -10.850 9.317 2.971 1.00 70.50 107 PHE A N 1
ATOM 903 C CA . PHE A 1 107 ? -12.293 9.546 3.083 1.00 70.50 107 PHE A CA 1
ATOM 904 C C . PHE A 1 107 ? -13.073 8.332 3.594 1.00 70.50 107 PHE A C 1
ATOM 906 O O . PHE A 1 107 ? -14.243 8.152 3.257 1.00 70.50 107 PHE A O 1
ATOM 913 N N . GLN A 1 108 ? -12.458 7.477 4.415 1.00 68.25 108 GLN A N 1
ATOM 914 C CA . GLN A 1 108 ? -13.155 6.300 4.933 1.00 68.25 108 GLN A CA 1
ATOM 915 C C . GLN A 1 108 ? -14.437 6.698 5.703 1.00 68.25 108 GLN A C 1
ATOM 917 O O . GLN A 1 108 ? -14.383 7.587 6.566 1.00 68.25 108 GLN A O 1
ATOM 922 N N . PRO A 1 109 ? -15.595 6.075 5.420 1.00 58.47 109 PRO A N 1
ATOM 923 C CA . PRO A 1 109 ? -16.840 6.366 6.126 1.00 58.47 109 PRO A CA 1
ATOM 924 C C . PRO A 1 109 ? -16.783 5.894 7.587 1.00 58.47 109 PRO A C 1
ATOM 926 O O . PRO A 1 109 ? -15.938 5.088 7.978 1.00 58.47 109 PRO A O 1
ATOM 929 N N . ARG A 1 110 ? -17.666 6.436 8.434 1.00 56.44 110 ARG A N 1
ATOM 930 C CA . ARG A 1 110 ? -17.718 6.078 9.860 1.00 56.44 110 ARG A CA 1
ATOM 931 C C . ARG A 1 110 ? -18.194 4.629 10.004 1.00 56.44 110 ARG A C 1
ATOM 933 O O . ARG A 1 110 ? -19.336 4.341 9.657 1.00 56.44 110 ARG A O 1
ATOM 940 N N . SER A 1 111 ? -17.368 3.753 10.575 1.00 50.91 111 SER A N 1
ATOM 941 C CA . SER A 1 111 ? -17.848 2.456 11.066 1.00 50.91 111 SER A CA 1
ATOM 942 C C . SER A 1 111 ? -18.934 2.697 12.127 1.00 50.91 111 SER A C 1
ATOM 944 O O . SER A 1 111 ? -18.729 3.488 13.049 1.00 50.91 111 SER A O 1
ATOM 946 N N . GLY A 1 112 ? -20.118 2.105 11.935 1.00 49.25 112 GLY A N 1
ATOM 947 C CA . GLY A 1 112 ? -21.245 2.171 12.877 1.00 49.25 112 GLY A CA 1
ATOM 948 C C . GLY A 1 112 ? -22.352 3.192 12.579 1.00 49.25 112 GLY A C 1
ATOM 949 O O . GLY A 1 112 ? -23.350 3.206 13.293 1.00 49.25 112 GLY A O 1
ATOM 950 N N . LYS A 1 113 ? -22.250 4.023 11.531 1.00 44.81 113 LYS A N 1
ATOM 951 C CA . LYS A 1 113 ? -23.408 4.810 11.070 1.00 44.81 113 LYS A CA 1
ATOM 952 C C . LYS A 1 113 ? -24.084 4.088 9.911 1.00 44.81 113 LYS A C 1
ATOM 954 O O . LYS A 1 113 ? -23.547 4.061 8.811 1.00 44.81 113 LYS A O 1
ATOM 959 N N . VAL A 1 114 ? -25.271 3.529 10.152 1.00 47.62 114 VAL A N 1
ATOM 960 C CA . VAL A 1 114 ? -26.207 3.206 9.069 1.00 47.62 114 VAL A CA 1
ATOM 961 C C . VAL A 1 114 ? -26.587 4.541 8.437 1.00 47.62 114 VAL A C 1
ATOM 963 O O . VAL A 1 114 ? -27.335 5.325 9.021 1.00 47.62 114 VAL A O 1
ATOM 966 N N . TYR A 1 115 ? -25.996 4.855 7.288 1.00 47.09 115 TYR A N 1
ATOM 967 C CA . TYR A 1 115 ? -26.403 6.008 6.502 1.00 47.09 115 TYR A CA 1
ATOM 968 C C . TYR A 1 115 ? -27.769 5.660 5.909 1.00 47.09 115 TYR A C 1
ATOM 970 O O . TYR A 1 115 ? -27.843 4.998 4.880 1.00 47.09 115 TYR A O 1
ATOM 978 N N . ARG A 1 116 ? -28.860 6.032 6.594 1.00 36.59 116 ARG A N 1
ATOM 979 C CA . ARG A 1 116 ? -30.185 6.003 5.972 1.00 36.59 116 ARG A CA 1
ATOM 980 C C . ARG A 1 116 ? -30.141 6.986 4.806 1.00 36.59 116 ARG A C 1
ATOM 982 O O . ARG A 1 116 ? -29.980 8.187 5.023 1.00 36.59 116 ARG A O 1
ATOM 989 N N . THR A 1 117 ? -30.224 6.467 3.591 1.00 43.56 117 THR A N 1
ATOM 990 C CA . THR A 1 117 ? -30.600 7.253 2.419 1.00 43.56 117 THR A CA 1
ATOM 991 C C . THR A 1 117 ? -31.994 7.809 2.693 1.00 43.56 117 THR A C 1
ATOM 993 O O . THR A 1 117 ? -32.889 7.043 3.059 1.00 43.56 117 THR A O 1
ATOM 996 N N . LYS A 1 118 ? -32.129 9.137 2.646 1.00 38.94 118 LYS A N 1
ATOM 997 C CA . LYS A 1 118 ? -33.443 9.782 2.605 1.00 38.94 118 LYS A CA 1
ATOM 998 C C . LYS A 1 118 ? -34.107 9.490 1.270 1.00 38.94 118 LYS A C 1
ATOM 1000 O O . LYS A 1 118 ? -33.351 9.407 0.277 1.00 38.94 118 LYS A O 1
#

pLDDT: mean 75.24, std 11.25, range [36.59, 86.81]

Organism: NCBI:txid1423777

Secondary structure (DSSP, 8-state):
-HHHHHHHHHHHHHHHHHHTT---GGGHHHHHH-HHHHHHHHHHHHHHTT-HHHHHHHHHHHHHHHHHTHHHHHHHHHHTT--HHHHHHHHHHHHHHHHHHHHHHHTPPPTT------